Protein AF-A0A090DH28-F1 (afdb_monomer_lite)

InterPro domains:
  IPR006913 CENP-V/GFA domain [PF04828] (4-70)
  IPR011057 Mss4-like superfamily [SSF51316] (2-87)

Secondary structure (DSSP, 8-state):
-EEEEGGG---S--TTEEEEEEETTEEEEEETTT--EEEEESSTTTEEEE-GGGSPSP-------B--GGGS-TT----S---B-S--

Organism: Mesorhizobium plurifarium (NCBI:txid69974)

Foldseek 3Di:
DAKDFPVPDDDPDCPQWDWDPPDPQKIWIAGNPPRHTAWIGSHPRGMIDGDPVVDDPPPPDDDQEAECVLPDDPPDDDDPPHHYYNHD

Radius of gyration: 14.75 Å; chains: 1; bounding box: 35×27×30 Å

pLDDT: mean 94.27, std 4.76, range [66.31, 98.12]

Structure (mmCIF, N/CA/C/O backbone):
data_AF-A0A090DH28-F1
#
_entry.id   AF-A0A090DH28-F1
#
loop_
_atom_site.group_PDB
_atom_site.id
_atom_site.type_symbol
_atom_site.label_atom_id
_atom_site.label_alt_id
_atom_site.label_comp_id
_atom_site.label_asym_id
_atom_site.label_entity_id
_atom_site.label_seq_id
_atom_site.pdbx_PDB_ins_code
_atom_site.Cartn_x
_atom_site.Cartn_y
_atom_site.Cartn_z
_atom_site.occupancy
_atom_site.B_iso_or_equiv
_atom_site.auth_seq_id
_atom_site.auth_comp_id
_atom_site.auth_asym_id
_atom_site.auth_atom_id
_atom_site.pdbx_PDB_model_num
ATOM 1 N N . MET A 1 1 ? -3.833 -2.801 3.655 1.00 87.38 1 MET A N 1
ATOM 2 C CA . MET A 1 1 ? -2.667 -3.217 2.839 1.00 87.38 1 MET A CA 1
ATOM 3 C C . MET A 1 1 ? -2.431 -4.703 3.058 1.00 87.38 1 MET A C 1
ATOM 5 O O . MET A 1 1 ? -2.873 -5.206 4.084 1.00 87.38 1 MET A O 1
ATOM 9 N N . ALA A 1 2 ? -1.789 -5.393 2.117 1.00 92.88 2 ALA A N 1
ATOM 10 C CA . ALA A 1 2 ? -1.165 -6.687 2.407 1.00 92.88 2 ALA A CA 1
ATOM 11 C C . ALA A 1 2 ? 0.231 -6.430 3.000 1.00 92.88 2 ALA A C 1
ATOM 13 O O . ALA A 1 2 ? 0.755 -5.331 2.832 1.00 92.88 2 ALA A O 1
ATOM 14 N N . ALA A 1 3 ? 0.832 -7.400 3.682 1.00 93.31 3 ALA A N 1
ATOM 15 C CA . ALA A 1 3 ? 2.178 -7.254 4.228 1.00 93.31 3 ALA A CA 1
ATOM 16 C C . ALA A 1 3 ? 2.959 -8.561 4.111 1.00 93.31 3 ALA A C 1
ATOM 18 O O . ALA A 1 3 ? 2.381 -9.650 4.078 1.00 93.31 3 ALA A O 1
ATOM 19 N N . CYS A 1 4 ? 4.276 -8.437 4.034 1.00 94.12 4 CYS A N 1
ATOM 20 C CA . CYS A 1 4 ? 5.207 -9.551 4.102 1.00 94.12 4 CYS A CA 1
ATOM 21 C C . CYS A 1 4 ? 6.515 -9.074 4.735 1.00 94.12 4 CYS A C 1
ATOM 23 O O . CYS A 1 4 ? 6.838 -7.886 4.680 1.00 94.12 4 CYS A O 1
ATOM 25 N N . ARG A 1 5 ? 7.297 -10.001 5.299 1.00 95.06 5 ARG A N 1
ATOM 26 C CA . ARG A 1 5 ? 8.679 -9.682 5.677 1.00 95.06 5 ARG A CA 1
ATOM 27 C C . ARG A 1 5 ? 9.440 -9.211 4.443 1.00 95.06 5 ARG A C 1
ATOM 29 O O . ARG A 1 5 ? 9.324 -9.848 3.395 1.00 95.06 5 ARG A O 1
ATOM 36 N N . SER A 1 6 ? 10.229 -8.149 4.572 1.00 93.19 6 SER A N 1
ATOM 37 C CA . SER A 1 6 ? 10.923 -7.536 3.432 1.00 93.19 6 SER A CA 1
ATOM 38 C C . SER A 1 6 ? 11.858 -8.519 2.717 1.00 93.19 6 SER A C 1
ATOM 40 O O . SER A 1 6 ? 11.979 -8.472 1.499 1.00 93.19 6 SER A O 1
ATOM 42 N N . GLU A 1 7 ? 12.438 -9.481 3.442 1.00 95.06 7 GLU A N 1
ATOM 43 C CA . GLU A 1 7 ? 13.255 -10.570 2.874 1.00 95.06 7 GLU A CA 1
ATOM 44 C C . GLU A 1 7 ? 12.501 -11.468 1.873 1.00 95.06 7 GLU A C 1
ATOM 46 O O . GLU A 1 7 ? 13.116 -12.077 1.001 1.00 95.06 7 GLU A O 1
ATOM 51 N N . ASN A 1 8 ? 11.170 -11.546 1.976 1.00 95.50 8 ASN A N 1
ATOM 52 C CA . ASN A 1 8 ? 10.325 -12.347 1.090 1.00 95.50 8 ASN A CA 1
ATOM 53 C C . ASN A 1 8 ? 9.826 -11.549 -0.125 1.00 95.50 8 ASN A C 1
ATOM 55 O O . ASN A 1 8 ? 9.170 -12.117 -1.003 1.00 95.50 8 ASN A O 1
ATOM 59 N N . LEU A 1 9 ? 10.115 -10.246 -0.196 1.00 94.50 9 LEU A N 1
ATOM 60 C CA . LEU A 1 9 ? 9.739 -9.400 -1.320 1.00 94.50 9 LEU A CA 1
ATOM 61 C C . LEU A 1 9 ? 10.859 -9.381 -2.362 1.00 94.50 9 LEU A C 1
ATOM 63 O O . LEU A 1 9 ? 11.977 -8.943 -2.102 1.00 94.50 9 LEU A O 1
ATOM 67 N N . ARG A 1 10 ? 10.539 -9.793 -3.592 1.00 95.69 10 ARG A N 1
ATOM 68 C CA . ARG A 1 10 ? 11.463 -9.723 -4.729 1.00 95.69 10 ARG A CA 1
ATOM 69 C C . ARG A 1 10 ? 10.965 -8.733 -5.773 1.00 95.69 10 ARG A C 1
ATOM 71 O O . ARG A 1 10 ? 9.947 -8.969 -6.420 1.00 95.69 10 ARG A O 1
ATOM 78 N N . LEU A 1 11 ? 11.728 -7.665 -5.997 1.00 95.06 11 LEU A N 1
ATOM 79 C CA . LEU A 1 11 ? 11.487 -6.737 -7.100 1.00 95.06 11 LEU A CA 1
ATOM 80 C C . LEU A 1 11 ? 11.978 -7.351 -8.415 1.00 95.06 11 LEU A C 1
ATOM 82 O O . LEU A 1 11 ? 13.164 -7.623 -8.581 1.00 95.06 11 LEU A O 1
ATOM 86 N N . VAL A 1 12 ? 11.059 -7.562 -9.358 1.00 96.69 12 VAL A N 1
ATOM 87 C CA . VAL A 1 12 ? 11.389 -8.036 -10.716 1.00 96.69 12 VAL A CA 1
ATOM 88 C C . VAL A 1 12 ? 11.758 -6.891 -11.663 1.00 96.69 12 VAL A C 1
ATOM 90 O O . VAL A 1 12 ? 12.507 -7.092 -12.612 1.00 96.69 12 VAL A O 1
ATOM 93 N N . ALA A 1 13 ? 11.257 -5.686 -11.387 1.00 95.31 13 ALA A N 1
ATOM 94 C CA . ALA A 1 13 ? 11.600 -4.449 -12.074 1.00 95.31 1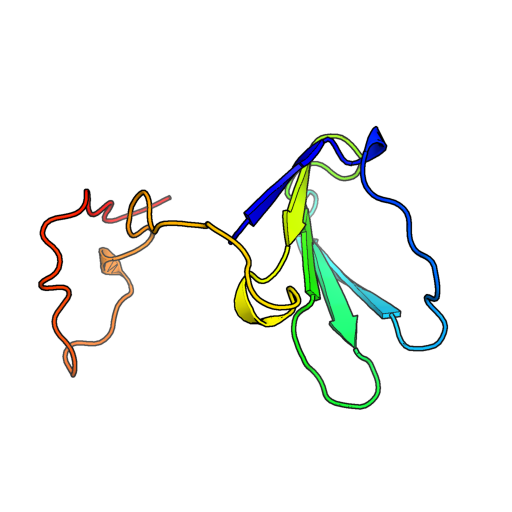3 ALA A CA 1
ATOM 95 C C . ALA A 1 13 ? 11.411 -3.264 -11.116 1.00 95.31 13 ALA A C 1
ATOM 97 O O . ALA A 1 13 ? 10.495 -3.264 -10.294 1.00 95.31 13 ALA A O 1
ATOM 98 N N . SER A 1 14 ? 12.268 -2.251 -11.230 1.00 96.75 14 SER A N 1
ATOM 99 C CA . SER A 1 14 ? 12.256 -1.074 -10.347 1.00 96.75 14 SER A CA 1
ATOM 100 C C . SER A 1 14 ? 12.579 0.238 -11.068 1.00 96.75 14 SER A C 1
ATOM 102 O O . SER A 1 14 ? 12.726 1.272 -10.428 1.00 96.75 14 SER A O 1
ATOM 104 N N . SER A 1 15 ? 12.642 0.243 -12.403 1.00 97.81 15 SER A N 1
ATOM 105 C CA . SER A 1 15 ? 13.038 1.424 -13.190 1.00 97.81 15 SER A CA 1
ATOM 106 C C . SER A 1 15 ? 12.130 2.642 -12.999 1.00 97.81 15 SER A C 1
ATOM 108 O O . SER A 1 15 ? 12.546 3.769 -13.241 1.00 97.81 15 SER A O 1
ATOM 110 N N . THR A 1 16 ? 10.875 2.424 -12.606 1.00 97.88 16 THR A N 1
ATOM 111 C CA . THR A 1 16 ? 9.905 3.484 -12.293 1.00 97.88 16 THR A CA 1
ATOM 112 C C . THR A 1 16 ? 9.541 3.518 -10.814 1.00 97.88 16 THR A C 1
ATOM 114 O O . THR A 1 16 ? 8.635 4.252 -10.436 1.00 97.88 16 THR A O 1
ATOM 117 N N . LEU A 1 17 ? 10.198 2.713 -9.978 1.00 97.81 17 LEU A N 1
ATOM 118 C CA . LEU A 1 17 ? 9.988 2.731 -8.538 1.00 97.81 17 LEU A CA 1
ATOM 119 C C . LEU A 1 17 ? 10.771 3.902 -7.949 1.00 97.81 17 LEU A C 1
ATOM 121 O O . LEU A 1 17 ? 11.961 4.067 -8.204 1.00 97.81 17 LEU A O 1
ATOM 125 N N . SER A 1 18 ? 10.099 4.725 -7.159 1.00 97.94 18 SER A N 1
ATOM 126 C CA . SER A 1 18 ? 10.716 5.801 -6.392 1.00 97.94 18 SER A CA 1
ATOM 127 C C . SER A 1 18 ? 10.329 5.675 -4.931 1.00 97.94 18 SER A C 1
ATOM 129 O O . SER A 1 18 ? 9.196 5.317 -4.613 1.00 97.94 18 SER A O 1
ATOM 131 N N . TRP A 1 19 ? 11.290 5.967 -4.059 1.00 96.19 19 TRP A N 1
ATOM 132 C CA . TRP A 1 19 ? 11.124 5.933 -2.614 1.00 96.19 19 TRP A CA 1
ATOM 133 C C . TRP A 1 19 ? 11.178 7.348 -2.054 1.00 96.19 19 TRP A C 1
ATOM 135 O O . TRP A 1 19 ? 12.041 8.142 -2.428 1.00 96.19 19 TRP A O 1
ATOM 145 N N . TYR A 1 20 ? 10.255 7.658 -1.151 1.00 95.88 20 TYR A N 1
ATOM 146 C CA . TYR A 1 20 ? 10.225 8.912 -0.413 1.00 95.88 20 TYR A CA 1
ATOM 147 C C . TYR A 1 20 ? 10.214 8.640 1.088 1.00 95.88 20 TYR A C 1
ATOM 149 O O . TYR A 1 20 ? 9.314 7.972 1.604 1.00 95.88 20 TYR A O 1
ATOM 157 N N . ARG A 1 21 ? 11.206 9.185 1.795 1.00 94.69 21 ARG A N 1
ATOM 158 C CA . ARG A 1 21 ? 11.301 9.108 3.252 1.00 94.69 21 ARG A CA 1
ATOM 159 C C . ARG A 1 21 ? 10.372 10.138 3.884 1.00 94.69 21 ARG A C 1
ATOM 161 O O . ARG A 1 21 ? 10.705 11.314 3.980 1.00 94.69 21 ARG A O 1
ATOM 168 N N . SER A 1 22 ? 9.191 9.678 4.286 1.00 91.38 22 SER A N 1
ATOM 169 C CA . SER A 1 22 ? 8.139 10.524 4.860 1.00 91.38 22 SER A CA 1
ATOM 170 C C . SER A 1 22 ? 8.349 10.856 6.341 1.00 91.38 22 SER A C 1
ATOM 172 O O . SER A 1 22 ? 7.772 11.819 6.836 1.00 91.38 22 SER A O 1
ATOM 174 N N . SER A 1 23 ? 9.180 10.088 7.047 1.00 90.94 23 SER A N 1
ATOM 175 C CA . SER A 1 23 ? 9.667 10.398 8.396 1.00 90.94 23 SER A CA 1
ATOM 176 C C . SER A 1 23 ? 10.978 9.650 8.659 1.00 90.94 23 SER A C 1
ATOM 178 O O . SER A 1 23 ? 11.417 8.874 7.812 1.00 90.94 23 SER A O 1
ATOM 180 N N . ASN A 1 24 ? 11.594 9.837 9.832 1.00 88.62 24 ASN A N 1
ATOM 181 C CA . ASN A 1 24 ? 12.866 9.184 10.177 1.00 88.62 24 ASN A CA 1
ATOM 182 C C . ASN A 1 24 ? 12.862 7.664 9.959 1.00 88.62 24 ASN A C 1
ATOM 184 O O . ASN A 1 24 ? 13.877 7.122 9.535 1.00 88.62 24 ASN A O 1
ATOM 188 N N . ASN A 1 25 ? 11.724 7.007 10.204 1.00 88.12 25 ASN A N 1
ATOM 189 C CA . ASN A 1 25 ? 11.603 5.552 10.128 1.00 88.12 25 ASN A CA 1
ATOM 190 C C . ASN A 1 25 ? 10.612 5.085 9.053 1.00 88.12 25 ASN A C 1
ATOM 192 O O . ASN A 1 25 ? 10.372 3.890 8.952 1.00 88.12 25 ASN A O 1
ATOM 196 N N . VAL A 1 26 ? 10.013 5.994 8.272 1.00 92.19 26 VAL A N 1
ATOM 197 C CA . VAL A 1 26 ? 8.949 5.630 7.326 1.00 92.19 26 VAL A CA 1
ATOM 198 C C . VAL A 1 26 ? 9.301 5.992 5.892 1.00 92.19 26 VAL A C 1
ATOM 200 O O . VAL A 1 26 ? 9.452 7.174 5.565 1.00 92.19 26 VAL A O 1
ATOM 203 N N . GLU A 1 27 ? 9.302 4.996 5.009 1.00 95.31 27 GLU A N 1
ATOM 204 C CA . GLU A 1 27 ? 9.476 5.167 3.565 1.00 95.31 27 GLU A CA 1
ATOM 205 C C . GLU A 1 27 ? 8.230 4.741 2.780 1.00 95.31 27 GLU A C 1
ATOM 207 O O . GLU A 1 27 ? 7.473 3.851 3.174 1.00 95.31 27 GLU A O 1
ATOM 212 N N . ARG A 1 28 ? 7.992 5.429 1.661 1.00 96.88 28 ARG A N 1
ATOM 213 C CA . ARG A 1 28 ? 6.865 5.192 0.753 1.00 96.88 28 ARG A CA 1
ATOM 214 C C . ARG A 1 28 ? 7.387 4.930 -0.647 1.00 96.88 28 ARG A C 1
ATOM 216 O O . ARG A 1 28 ? 8.073 5.783 -1.209 1.00 96.88 28 ARG A O 1
ATOM 223 N N . GLY A 1 29 ? 7.048 3.772 -1.196 1.00 97.19 29 GLY A N 1
ATOM 224 C CA . GLY A 1 29 ? 7.382 3.374 -2.557 1.00 97.19 29 GLY A CA 1
ATOM 225 C C . GLY A 1 29 ? 6.215 3.654 -3.495 1.00 97.19 29 GLY A C 1
ATOM 226 O O . GLY A 1 29 ? 5.089 3.230 -3.229 1.00 97.19 29 GLY A O 1
ATOM 227 N N . PHE A 1 30 ? 6.465 4.347 -4.600 1.00 98.12 30 PHE A N 1
ATOM 228 C CA . PHE A 1 30 ? 5.444 4.689 -5.590 1.00 98.12 30 PHE A CA 1
ATOM 229 C C . PHE A 1 30 ? 6.007 4.675 -7.014 1.00 98.12 30 PHE A C 1
ATOM 231 O O . PHE A 1 30 ? 7.219 4.705 -7.232 1.00 98.12 30 PHE A O 1
ATOM 238 N N . CYS A 1 31 ? 5.116 4.618 -8.003 1.00 97.69 31 CYS A N 1
ATOM 239 C CA . CYS A 1 31 ? 5.495 4.702 -9.409 1.00 97.69 31 CYS A CA 1
ATOM 240 C C . CYS A 1 31 ? 5.729 6.162 -9.820 1.00 97.69 31 CYS A C 1
ATOM 242 O O . CYS A 1 31 ? 4.795 6.962 -9.823 1.00 97.69 31 CYS A O 1
ATOM 244 N N . SER A 1 32 ? 6.937 6.503 -10.263 1.00 98.12 32 SER A N 1
ATOM 245 C CA . SER A 1 32 ? 7.286 7.858 -10.714 1.00 98.12 32 SER A CA 1
ATOM 246 C C . SER A 1 32 ? 6.593 8.298 -12.007 1.00 98.12 32 SER A C 1
ATOM 248 O O . SER A 1 32 ? 6.620 9.479 -12.337 1.00 98.12 32 SER A O 1
ATOM 250 N N . ARG A 1 33 ? 5.962 7.375 -12.747 1.00 97.88 33 ARG A N 1
ATOM 251 C CA . ARG A 1 33 ? 5.232 7.697 -13.985 1.00 97.88 33 ARG A CA 1
ATOM 252 C C . ARG A 1 33 ? 3.760 8.026 -13.763 1.00 97.88 33 ARG A C 1
ATOM 254 O O . ARG A 1 33 ? 3.247 8.915 -14.428 1.00 97.88 33 ARG A O 1
ATOM 261 N N . CYS A 1 34 ? 3.078 7.292 -12.884 1.00 97.06 34 CYS A N 1
ATOM 262 C CA . CYS A 1 34 ? 1.634 7.449 -12.664 1.00 97.06 34 CYS A CA 1
ATOM 263 C C . CYS A 1 34 ? 1.259 7.916 -11.251 1.00 97.06 34 CYS A C 1
ATOM 265 O O . CYS A 1 34 ? 0.091 8.189 -11.003 1.00 97.06 34 CYS A O 1
ATOM 267 N N . GLY A 1 35 ? 2.211 7.980 -10.316 1.00 96.75 35 GLY A N 1
ATOM 268 C CA . GLY A 1 35 ? 1.972 8.385 -8.927 1.00 96.75 35 GLY A CA 1
ATOM 269 C C . GLY A 1 35 ? 1.321 7.318 -8.040 1.00 96.75 35 GLY A C 1
ATOM 270 O O . GLY A 1 35 ? 1.074 7.575 -6.866 1.00 96.75 35 GLY A O 1
ATOM 271 N N . GLY A 1 36 ? 1.044 6.119 -8.563 1.00 96.62 36 GLY A N 1
ATOM 272 C CA . GLY A 1 36 ? 0.420 5.043 -7.792 1.00 96.62 36 GLY A CA 1
ATOM 273 C C . GLY A 1 36 ? 1.287 4.582 -6.617 1.00 96.62 36 GLY A C 1
ATOM 274 O O . GLY A 1 36 ? 2.475 4.307 -6.796 1.00 96.62 36 GLY A O 1
ATOM 275 N N . ASN A 1 37 ? 0.682 4.467 -5.431 1.00 96.62 37 ASN A N 1
ATOM 276 C CA . ASN A 1 37 ? 1.330 3.910 -4.241 1.00 96.62 37 ASN A CA 1
ATOM 277 C C . ASN A 1 37 ? 1.525 2.398 -4.398 1.00 96.62 37 ASN A C 1
ATOM 279 O O . ASN A 1 37 ? 0.592 1.691 -4.776 1.00 96.62 37 ASN A O 1
ATOM 283 N N . LEU A 1 38 ? 2.722 1.913 -4.070 1.00 96.94 38 LEU A N 1
ATOM 284 C CA . LEU A 1 38 ? 3.091 0.498 -4.146 1.00 96.94 38 LEU A CA 1
ATOM 285 C C . LEU A 1 38 ? 3.447 -0.053 -2.765 1.00 96.94 38 LEU A C 1
ATOM 287 O O . LEU A 1 38 ? 2.917 -1.091 -2.371 1.00 96.94 38 LEU A O 1
ATOM 291 N N . PHE A 1 39 ? 4.304 0.661 -2.028 1.00 97.19 39 PHE A N 1
ATOM 292 C CA . PHE A 1 39 ? 4.900 0.169 -0.790 1.00 97.19 39 PHE A CA 1
ATOM 293 C C . PHE A 1 39 ? 4.858 1.183 0.352 1.00 97.19 39 PHE A C 1
ATOM 295 O O . PHE A 1 39 ? 4.918 2.396 0.134 1.00 97.19 39 PHE A O 1
ATOM 302 N N . TRP A 1 40 ? 4.822 0.667 1.576 1.00 96.19 40 TRP A N 1
ATOM 303 C CA . TRP A 1 40 ? 5.042 1.419 2.807 1.00 96.19 40 TRP A CA 1
ATOM 304 C C . TRP A 1 40 ? 5.896 0.594 3.773 1.00 96.19 40 TRP A C 1
ATOM 306 O O . TRP A 1 40 ? 5.652 -0.600 3.944 1.00 96.19 40 TRP A O 1
ATOM 316 N N . GLU A 1 41 ? 6.880 1.227 4.407 1.00 94.19 41 GLU A N 1
ATOM 317 C CA . GLU A 1 41 ? 7.785 0.586 5.367 1.00 94.19 41 GLU A CA 1
ATOM 318 C C . GLU A 1 41 ? 7.957 1.493 6.588 1.00 94.19 41 GLU A C 1
ATOM 320 O O . GLU A 1 41 ? 8.408 2.618 6.416 1.00 94.19 41 GLU A O 1
ATOM 325 N N . ALA A 1 42 ? 7.613 1.033 7.800 1.00 83.06 42 ALA A N 1
ATOM 326 C CA . ALA A 1 42 ? 7.862 1.755 9.069 1.00 83.06 42 ALA A CA 1
ATOM 327 C C . ALA A 1 42 ? 9.125 1.315 9.823 1.00 83.06 42 ALA A C 1
ATOM 329 O O . ALA A 1 42 ? 9.493 1.904 10.840 1.00 83.06 42 ALA A O 1
ATOM 330 N N . ALA A 1 43 ? 9.775 0.269 9.329 1.00 80.19 43 ALA A N 1
ATOM 331 C CA . ALA A 1 43 ? 11.099 -0.159 9.736 1.00 80.19 43 ALA A CA 1
ATOM 332 C C . ALA A 1 43 ? 11.740 -0.799 8.497 1.00 80.19 43 ALA A C 1
ATOM 334 O O . ALA A 1 43 ? 11.562 -2.004 8.283 1.00 80.19 43 ALA A O 1
ATOM 335 N N . PRO A 1 44 ? 12.387 0.010 7.634 1.00 78.94 44 PRO A N 1
ATOM 336 C CA . PRO A 1 44 ? 12.917 -0.462 6.363 1.00 78.94 44 PRO A CA 1
ATOM 337 C C . PRO A 1 44 ? 13.762 -1.726 6.534 1.00 78.94 44 PRO A C 1
ATOM 339 O O . PRO A 1 44 ? 14.661 -1.777 7.375 1.00 78.94 44 PRO A O 1
ATOM 342 N N . GLY A 1 45 ? 13.436 -2.762 5.760 1.00 81.94 45 GLY A N 1
ATOM 343 C CA . GLY A 1 45 ? 14.100 -4.068 5.810 1.00 81.94 45 GLY A CA 1
ATOM 344 C C . GLY A 1 45 ? 13.509 -5.106 6.776 1.00 81.94 45 GLY A C 1
ATOM 345 O O . GLY A 1 45 ? 13.969 -6.246 6.752 1.00 81.94 45 GLY A O 1
ATOM 346 N N . ILE A 1 46 ? 12.500 -4.770 7.590 1.00 91.12 46 ILE A N 1
ATOM 347 C CA . ILE A 1 46 ? 11.802 -5.747 8.451 1.00 91.12 46 ILE A CA 1
ATOM 348 C C . ILE A 1 46 ? 10.517 -6.240 7.783 1.00 91.12 46 ILE A C 1
ATOM 350 O O . ILE 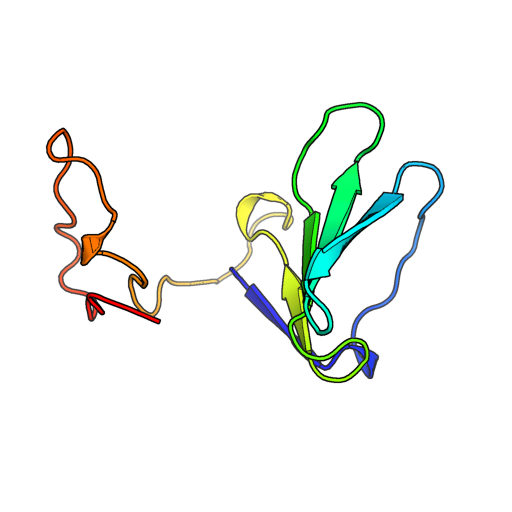A 1 46 ? 10.360 -7.431 7.499 1.00 91.12 46 ILE A O 1
ATOM 354 N N . GLU A 1 47 ? 9.590 -5.323 7.532 1.00 93.62 47 GLU A N 1
ATOM 355 C CA . GLU A 1 47 ? 8.278 -5.612 6.966 1.00 93.62 47 GLU A CA 1
ATOM 356 C C . GLU A 1 47 ? 7.932 -4.573 5.904 1.00 93.62 47 GLU A C 1
ATOM 358 O O . GLU A 1 47 ? 8.065 -3.366 6.122 1.00 93.62 47 GLU A O 1
ATOM 363 N N . THR A 1 48 ? 7.454 -5.059 4.760 1.00 95.31 48 THR A N 1
ATOM 364 C CA . THR A 1 48 ? 6.995 -4.221 3.659 1.00 95.31 48 THR A CA 1
ATOM 365 C C . THR A 1 48 ? 5.501 -4.418 3.473 1.00 95.31 48 THR A C 1
ATOM 367 O O . THR A 1 48 ? 5.013 -5.529 3.234 1.00 95.31 48 THR A O 1
ATOM 370 N N . PHE A 1 49 ? 4.766 -3.313 3.547 1.00 96.12 49 PHE A N 1
ATOM 371 C CA . PHE A 1 49 ? 3.344 -3.275 3.257 1.00 96.12 49 PHE A CA 1
ATOM 372 C C . PHE A 1 49 ? 3.150 -2.995 1.773 1.00 96.12 49 PHE A C 1
ATOM 374 O O . PHE A 1 49 ? 3.762 -2.084 1.223 1.00 96.12 49 PHE A O 1
ATOM 381 N N . VAL A 1 50 ? 2.277 -3.766 1.133 1.00 96.19 50 VAL A N 1
ATOM 382 C CA . VAL A 1 50 ? 1.967 -3.693 -0.295 1.00 96.19 50 VAL A CA 1
ATOM 383 C C . VAL A 1 50 ? 0.538 -3.189 -0.474 1.00 96.19 50 VAL A C 1
ATOM 385 O O . VAL A 1 50 ? -0.406 -3.653 0.186 1.00 96.19 50 VAL A O 1
ATOM 388 N N . ALA A 1 51 ? 0.358 -2.230 -1.379 1.00 96.31 51 ALA A N 1
ATOM 389 C CA . ALA A 1 51 ? -0.958 -1.742 -1.758 1.00 96.31 51 ALA A CA 1
ATOM 390 C C . ALA A 1 51 ? -1.797 -2.900 -2.332 1.00 96.31 51 ALA A C 1
ATOM 392 O O . ALA A 1 51 ? -1.513 -3.428 -3.397 1.00 96.31 51 ALA A O 1
ATOM 393 N N . ALA A 1 52 ? -2.855 -3.313 -1.627 1.00 94.06 52 ALA A N 1
ATOM 394 C CA . ALA A 1 52 ? -3.597 -4.529 -1.986 1.00 94.06 52 ALA A CA 1
ATOM 395 C C . ALA A 1 52 ? -4.231 -4.469 -3.391 1.00 94.06 52 ALA A C 1
ATOM 397 O O . ALA A 1 52 ? -4.394 -5.502 -4.030 1.00 94.06 52 ALA A O 1
ATOM 398 N N . GLY A 1 53 ? -4.550 -3.264 -3.880 1.00 92.81 53 GLY A N 1
ATOM 399 C CA . GLY A 1 53 ? -5.085 -3.051 -5.228 1.00 92.81 53 GLY A CA 1
ATOM 400 C C . GLY A 1 53 ? -4.074 -3.256 -6.361 1.00 92.81 53 GLY A C 1
ATOM 401 O O . GLY A 1 53 ? -4.475 -3.243 -7.517 1.00 92.81 53 GLY A O 1
ATOM 402 N N . THR A 1 54 ? -2.785 -3.440 -6.059 1.00 94.69 54 THR A N 1
ATOM 403 C CA . THR A 1 54 ? -1.738 -3.695 -7.064 1.00 94.69 54 THR A CA 1
ATOM 404 C C . THR A 1 54 ? -1.429 -5.182 -7.228 1.00 94.69 54 THR A C 1
ATOM 406 O O . THR A 1 54 ? -0.477 -5.524 -7.922 1.00 94.69 54 THR A O 1
ATOM 409 N N . LEU A 1 55 ? -2.163 -6.062 -6.542 1.00 95.12 55 LEU A N 1
ATOM 410 C CA . LEU A 1 55 ? -1.974 -7.509 -6.601 1.00 95.12 55 LEU A CA 1
ATOM 411 C C . LEU A 1 55 ? -2.865 -8.125 -7.680 1.00 95.12 55 LEU A C 1
ATOM 413 O O . LEU A 1 55 ? -4.050 -7.799 -7.772 1.00 95.12 55 LEU A O 1
ATOM 417 N N . ASP A 1 56 ? -2.307 -9.058 -8.446 1.00 95.44 56 ASP A N 1
ATOM 418 C CA . ASP A 1 56 ? -3.046 -9.756 -9.493 1.00 95.44 56 ASP A CA 1
ATOM 419 C C . ASP A 1 56 ? -4.124 -10.683 -8.896 1.00 95.44 56 ASP A C 1
ATOM 421 O O . ASP A 1 56 ? -3.859 -11.423 -7.940 1.00 95.44 56 ASP A O 1
ATOM 425 N N . PRO A 1 57 ? -5.355 -10.675 -9.438 1.00 94.94 57 PRO A N 1
ATOM 426 C CA . PRO A 1 57 ? -6.391 -11.605 -9.021 1.00 94.94 57 PRO A CA 1
ATOM 427 C C . PRO A 1 57 ? -6.152 -13.029 -9.571 1.00 94.94 57 PRO A C 1
ATOM 429 O O . PRO A 1 57 ? -5.592 -13.187 -10.655 1.00 94.94 57 PRO A O 1
ATOM 432 N N . PRO A 1 58 ? -6.658 -14.074 -8.884 1.00 95.31 58 PRO A N 1
ATOM 433 C CA . PRO A 1 58 ? -7.385 -14.009 -7.618 1.00 95.31 58 PRO A CA 1
ATOM 434 C C . PRO A 1 58 ? -6.430 -13.886 -6.422 1.00 95.31 58 PRO A C 1
ATOM 436 O O . PRO A 1 58 ? -5.563 -14.727 -6.217 1.00 95.31 58 PRO A O 1
ATOM 439 N N . THR A 1 59 ? -6.634 -12.874 -5.577 1.00 93.88 59 THR A N 1
ATOM 440 C CA . THR A 1 59 ? -5.739 -12.636 -4.430 1.00 93.88 59 THR A CA 1
ATOM 441 C C . THR A 1 59 ? -6.050 -13.529 -3.228 1.00 93.88 59 THR A C 1
ATOM 443 O O . THR A 1 59 ? -5.188 -13.755 -2.387 1.00 93.88 59 THR A O 1
ATOM 446 N N . GLY A 1 60 ? -7.301 -13.986 -3.086 1.00 94.19 60 GLY A N 1
ATOM 447 C CA . GLY A 1 60 ? -7.769 -14.723 -1.905 1.00 94.19 60 GLY A CA 1
ATOM 448 C C . GLY A 1 60 ? -7.794 -13.908 -0.601 1.00 94.19 60 GLY A C 1
ATOM 449 O O . GLY A 1 60 ? -8.186 -14.434 0.437 1.00 94.19 60 GLY A O 1
ATOM 450 N N . LEU A 1 61 ? -7.416 -12.626 -0.639 1.00 93.31 61 LEU A N 1
ATOM 451 C CA . LEU A 1 61 ? -7.336 -11.770 0.541 1.00 93.31 61 LEU A CA 1
ATOM 452 C C . LEU A 1 61 ? -8.728 -11.403 1.080 1.00 93.31 61 LEU A C 1
ATOM 454 O O . LEU A 1 61 ? -9.737 -11.385 0.362 1.00 93.31 61 LEU A O 1
ATOM 458 N N . ARG A 1 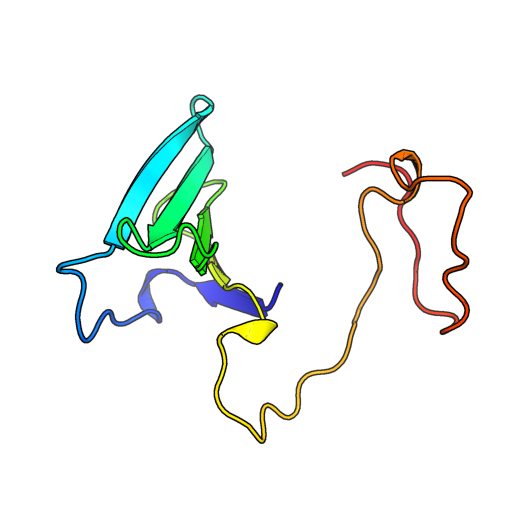62 ? -8.766 -11.084 2.375 1.00 94.19 62 ARG A N 1
ATOM 459 C CA . ARG A 1 62 ? -9.928 -10.548 3.092 1.00 94.19 62 ARG A CA 1
ATOM 460 C C . ARG A 1 62 ? -9.489 -9.349 3.922 1.00 94.19 62 ARG A C 1
ATOM 462 O O . ARG A 1 62 ? -8.358 -9.315 4.406 1.00 94.19 62 ARG A O 1
ATOM 469 N N . LEU A 1 63 ? -10.375 -8.367 4.070 1.00 95.12 63 LEU A N 1
ATOM 470 C CA . LEU A 1 63 ? -10.161 -7.285 5.024 1.00 95.12 63 LEU A CA 1
ATOM 471 C C . LEU A 1 63 ? -10.165 -7.871 6.438 1.00 95.12 63 LEU A C 1
ATOM 473 O O . LEU A 1 63 ? -11.015 -8.696 6.765 1.00 95.12 63 LEU A O 1
ATOM 477 N N . ALA A 1 64 ? -9.189 -7.463 7.246 1.00 94.88 64 ALA A N 1
ATOM 478 C CA . ALA A 1 64 ? -9.065 -7.908 8.631 1.00 94.88 64 ALA A CA 1
ATOM 479 C C . ALA A 1 64 ? -9.587 -6.860 9.623 1.00 94.88 64 ALA A C 1
ATOM 481 O O . ALA A 1 64 ? -10.169 -7.222 10.638 1.00 94.88 64 ALA A O 1
ATOM 482 N N . LYS A 1 65 ? -9.361 -5.573 9.333 1.00 95.38 65 LYS A N 1
ATOM 483 C CA . LYS A 1 65 ? -9.778 -4.426 10.148 1.00 95.38 65 LYS A CA 1
ATOM 484 C C . LYS A 1 65 ? -9.650 -3.118 9.368 1.00 95.38 65 LYS A C 1
ATOM 486 O O . LYS A 1 65 ? -8.939 -3.066 8.359 1.00 95.38 65 LYS A O 1
ATOM 491 N N . HIS A 1 66 ? -10.263 -2.068 9.898 1.00 96.12 66 HIS A N 1
ATOM 492 C CA . HIS A 1 66 ? -10.120 -0.682 9.456 1.00 96.12 66 HIS A CA 1
ATOM 493 C C . HIS A 1 66 ? -9.317 0.091 10.499 1.00 96.12 66 HIS A C 1
ATOM 495 O O . HIS A 1 66 ? -9.637 0.034 11.682 1.00 96.12 66 HIS A O 1
ATOM 501 N N . ILE A 1 67 ? -8.265 0.785 10.069 1.00 95.31 67 ILE A N 1
ATOM 502 C CA . ILE A 1 67 ? -7.369 1.555 10.946 1.00 95.31 67 ILE A CA 1
ATOM 503 C C . ILE A 1 67 ? -7.460 3.045 10.622 1.00 95.31 67 ILE A C 1
ATOM 505 O O . ILE A 1 67 ? -7.773 3.395 9.483 1.00 95.31 67 ILE A O 1
ATOM 509 N N . PHE A 1 68 ? -7.164 3.906 11.601 1.00 95.31 68 PHE A N 1
ATOM 510 C CA . PHE A 1 68 ? -7.306 5.367 11.496 1.00 95.31 68 PHE A CA 1
ATOM 511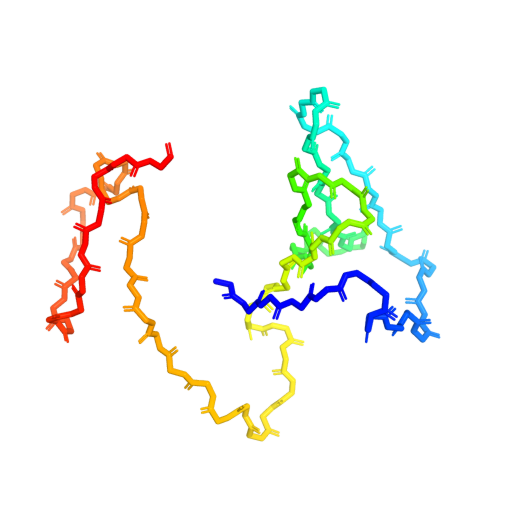 C C . PHE A 1 68 ? -8.734 5.828 11.149 1.00 95.31 68 PHE A C 1
ATOM 513 O O . PHE A 1 68 ? -8.931 6.830 10.457 1.00 95.31 68 PHE A O 1
ATOM 520 N N . VAL A 1 69 ? -9.752 5.108 11.630 1.00 96.94 69 VAL A N 1
ATOM 521 C CA . VAL A 1 69 ? -11.167 5.419 11.371 1.00 96.94 69 VAL A CA 1
ATOM 522 C C . VAL A 1 6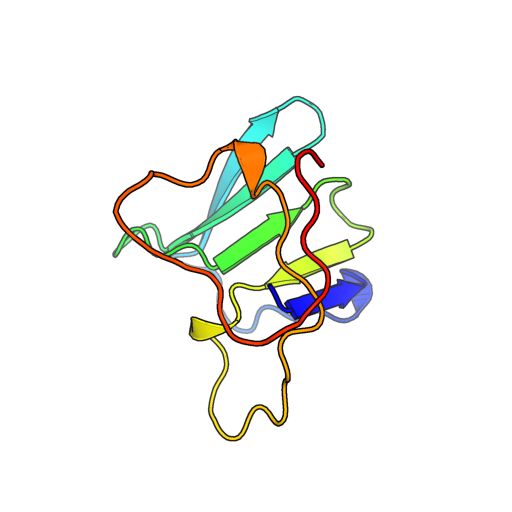9 ? -11.557 6.777 11.958 1.00 96.94 69 VAL A C 1
ATOM 524 O O . VAL A 1 69 ? -12.397 7.459 11.381 1.00 96.94 69 VAL A O 1
ATOM 527 N N . GLY A 1 70 ? -10.886 7.250 13.012 1.00 95.94 70 GLY A N 1
ATOM 528 C CA . GLY A 1 70 ? -11.093 8.594 13.560 1.00 95.94 70 GLY A CA 1
ATOM 529 C C . GLY A 1 70 ? -10.754 9.719 12.573 1.00 95.94 70 GLY A C 1
ATOM 530 O O . GLY A 1 70 ? -11.286 10.819 12.689 1.00 95.94 70 GLY A O 1
ATOM 531 N N . SER A 1 71 ? -9.917 9.436 11.568 1.00 96.56 71 SER A N 1
ATOM 532 C CA . SER A 1 71 ? -9.567 10.368 10.486 1.00 96.56 71 SER A CA 1
ATOM 533 C C . SER A 1 71 ? -10.426 10.191 9.230 1.00 96.56 71 SER A C 1
ATOM 535 O O . SER A 1 71 ? -10.197 10.880 8.231 1.00 96.56 71 SER A O 1
ATOM 537 N N . LYS A 1 72 ? -11.402 9.269 9.227 1.00 95.62 72 LYS A N 1
ATOM 538 C CA . LYS A 1 72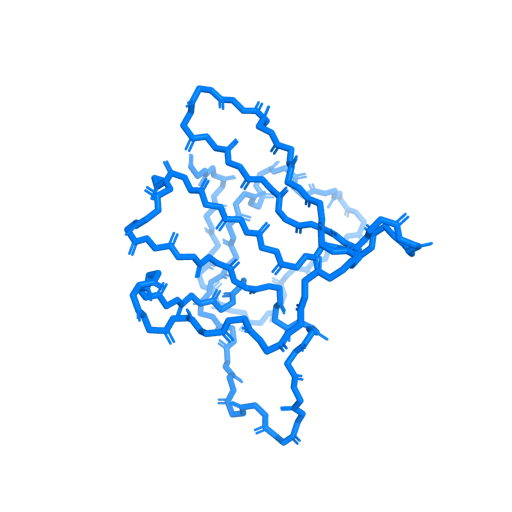 ? -12.299 9.116 8.081 1.00 95.62 72 LYS A CA 1
ATOM 539 C C . LYS A 1 72 ? -13.188 10.352 7.943 1.00 95.62 72 LYS A C 1
ATOM 541 O O . LYS A 1 72 ? -13.688 10.887 8.929 1.00 95.62 72 LYS A O 1
ATOM 546 N N . SER A 1 73 ? -13.470 10.758 6.711 1.00 95.56 73 SER A N 1
ATOM 547 C CA . SER A 1 73 ? -14.508 11.758 6.460 1.00 95.56 73 SER A CA 1
ATOM 548 C C . SER A 1 73 ? -15.909 11.227 6.795 1.00 95.56 73 SER A C 1
ATOM 550 O O . SER A 1 73 ? -16.168 10.021 6.853 1.00 95.56 73 SER A O 1
ATOM 552 N N . ASP A 1 74 ? -16.838 12.146 7.002 1.00 95.62 74 ASP A N 1
ATOM 553 C CA . ASP A 1 74 ? -18.231 11.879 7.363 1.00 95.62 74 ASP A CA 1
ATOM 554 C C . ASP A 1 74 ? -19.103 11.391 6.192 1.00 95.62 74 ASP A C 1
ATOM 556 O O . ASP A 1 74 ? -20.177 10.849 6.427 1.00 95.62 74 ASP A O 1
ATOM 560 N N . PHE A 1 75 ? -18.634 11.494 4.945 1.00 96.50 75 PHE A N 1
ATOM 561 C CA . PHE A 1 75 ? -19.415 11.139 3.751 1.00 96.50 75 PHE A CA 1
ATOM 562 C C . PHE A 1 75 ? -19.630 9.630 3.505 1.00 96.50 75 PHE A C 1
ATOM 564 O O . PHE A 1 75 ? -20.284 9.275 2.525 1.00 96.50 75 PHE A O 1
ATOM 571 N N . TYR A 1 76 ? -19.070 8.729 4.323 1.00 96.56 76 TYR A N 1
ATOM 572 C CA . TYR A 1 76 ? -19.231 7.278 4.141 1.00 96.56 76 TYR A CA 1
ATOM 573 C C . TYR A 1 76 ? -19.281 6.491 5.452 1.00 96.56 76 TYR A C 1
ATOM 575 O O . TYR A 1 76 ? -18.719 6.904 6.469 1.00 96.56 76 TYR A O 1
ATOM 583 N N . GLU A 1 77 ? -19.911 5.317 5.405 1.00 96.25 77 GLU A N 1
ATOM 584 C CA . GLU A 1 77 ? -20.009 4.367 6.516 1.00 96.25 77 GLU A CA 1
ATOM 585 C C . GLU A 1 77 ? -19.183 3.103 6.244 1.00 96.25 77 GLU A C 1
ATOM 587 O O . GLU A 1 77 ? -19.054 2.656 5.103 1.00 96.25 77 GLU A O 1
ATOM 592 N N . ILE A 1 78 ? -18.639 2.511 7.309 1.00 96.81 78 ILE A N 1
ATOM 593 C CA . ILE A 1 78 ? -17.984 1.201 7.279 1.00 96.81 78 ILE A CA 1
ATOM 594 C C . ILE A 1 78 ? -18.969 0.189 7.870 1.00 96.81 78 ILE A C 1
ATOM 596 O O . ILE A 1 78 ? -19.150 0.133 9.086 1.00 96.81 78 ILE A O 1
ATOM 600 N N . ALA A 1 79 ? -19.625 -0.583 7.002 1.00 96.81 79 ALA A N 1
ATOM 601 C CA . ALA A 1 79 ? -20.766 -1.433 7.359 1.00 96.81 79 ALA A CA 1
ATOM 602 C C . ALA A 1 79 ? -20.470 -2.947 7.324 1.00 96.81 79 ALA A C 1
ATOM 604 O O . ALA A 1 79 ? -21.384 -3.759 7.428 1.00 96.81 79 ALA A O 1
ATOM 605 N N . ASP A 1 80 ? -19.206 -3.349 7.167 1.00 96.56 80 ASP A N 1
ATOM 606 C CA . ASP A 1 80 ? -18.813 -4.762 7.044 1.00 96.56 80 ASP A CA 1
ATOM 607 C C . ASP A 1 80 ? -18.656 -5.498 8.389 1.00 96.56 80 ASP A C 1
ATOM 609 O O . ASP A 1 80 ? -18.396 -6.701 8.408 1.00 96.56 80 ASP A O 1
ATOM 613 N N . GLY A 1 81 ? -18.830 -4.794 9.513 1.00 96.75 81 GLY A N 1
ATOM 614 C CA . GLY A 1 81 ? -18.757 -5.360 10.862 1.00 96.75 81 GLY A CA 1
ATOM 615 C C . GLY A 1 81 ? -17.350 -5.761 11.315 1.00 96.75 81 GLY A C 1
ATOM 616 O O . GLY A 1 81 ? -17.211 -6.372 12.375 1.00 96.75 81 GLY A O 1
ATOM 617 N N . LEU A 1 82 ? -16.307 -5.439 10.543 1.00 97.69 82 LEU A N 1
ATOM 618 C CA . LEU A 1 82 ? -14.927 -5.713 10.933 1.00 97.69 82 LEU A CA 1
ATOM 619 C C . LEU A 1 82 ? -14.459 -4.757 12.040 1.00 97.69 82 LEU A C 1
ATOM 621 O O . LEU A 1 82 ? -15.006 -3.659 12.170 1.00 97.69 82 LEU A O 1
ATOM 625 N N . PRO A 1 83 ? -13.428 -5.132 12.822 1.00 97.50 83 PRO A N 1
ATOM 626 C CA . PRO A 1 83 ? -12.839 -4.244 13.818 1.00 97.50 83 PRO A CA 1
ATOM 627 C C . PRO A 1 83 ? -12.466 -2.877 13.229 1.00 97.50 83 PRO A C 1
ATOM 629 O O . PRO A 1 83 ? -11.893 -2.797 12.139 1.00 97.50 83 PRO A O 1
ATOM 632 N N . GLN A 1 84 ? -12.780 -1.814 13.970 1.00 97.00 84 GLN A N 1
ATOM 633 C CA . GLN A 1 84 ? -12.502 -0.424 13.606 1.00 97.00 84 GLN A CA 1
ATOM 634 C C . GLN A 1 84 ? -11.649 0.219 14.702 1.00 97.00 84 GLN A C 1
ATOM 636 O O . GLN A 1 84 ? -12.063 0.284 15.858 1.00 97.00 84 GLN A O 1
ATOM 641 N N . GLU A 1 85 ? -10.450 0.670 14.342 1.00 96.50 85 GLU A N 1
ATOM 642 C CA . GLU A 1 85 ? -9.508 1.352 15.232 1.00 96.50 85 GLU A CA 1
ATOM 643 C C . GLU A 1 85 ? -9.516 2.855 14.937 1.00 96.50 85 GLU A C 1
ATOM 645 O O . GLU A 1 85 ? -9.382 3.269 13.782 1.00 96.50 85 GLU A O 1
ATOM 650 N N . GLN A 1 86 ? -9.679 3.671 15.982 1.00 94.31 86 GLN A N 1
ATOM 651 C CA . GLN A 1 86 ? -9.798 5.127 15.848 1.00 94.31 86 GLN A CA 1
ATOM 652 C C . GLN A 1 86 ? -8.474 5.770 15.424 1.00 94.31 86 GLN A C 1
ATOM 654 O O . GLN A 1 86 ? -8.455 6.527 14.454 1.00 94.31 86 GLN A O 1
ATOM 659 N N . ASP A 1 87 ? -7.388 5.383 16.092 1.00 88.44 87 ASP A N 1
ATOM 660 C CA . ASP A 1 87 ? -6.017 5.842 15.866 1.00 88.44 87 ASP A CA 1
ATOM 661 C C . ASP A 1 87 ? -5.110 4.637 15.560 1.00 88.44 87 ASP A C 1
ATOM 663 O O . ASP A 1 87 ? -5.541 3.487 15.694 1.00 88.44 87 ASP A O 1
ATOM 667 N N . GLY A 1 88 ? -3.869 4.888 15.135 1.00 66.31 88 GLY A N 1
ATOM 668 C CA . GLY A 1 88 ? -2.880 3.845 14.839 1.00 66.31 88 GLY A CA 1
ATOM 669 C C . GLY A 1 88 ? -1.481 4.179 15.320 1.00 66.31 88 GLY A C 1
ATOM 670 O O . GLY A 1 88 ? -1.311 5.221 15.991 1.00 66.31 88 GLY A O 1
#

Sequence (88 aa):
MAACRSENLRLVASSTLSWYRSSNNVERGFCSRCGGNLFWEAAPGIETFVAAGTLDPPTGLRLAKHIFVGSKSDFYEIADGLPQEQDG